Protein AF-A0A386C6Q6-F1 (afdb_monomer)

Solvent-accessible surface area (backbone atoms only — not comparable to full-atom values): 5513 Å² total; per-residue (Å²): 113,69,69,62,53,46,51,56,30,39,77,71,74,52,67,74,93,78,88,80,83,57,85,52,34,62,88,40,94,50,71,93,34,32,40,88,65,57,45,40,66,44,37,29,40,46,60,54,49,49,27,64,78,66,73,49,62,40,74,82,35,74,43,79,34,46,43,53,42,46,49,45,12,18,55,71,53,51,24,40,62,43,77,46,89,77,88,72,47,60,77,86,130

Foldseek 3Di:
DVVVVQVVCVVVVRHDPDDFDQQADCPDPDPVRNDDDQRDFLRQVSVVVCCVVVVDDQCDDEFEEQEVSSVNNSVNVNHHYDHDPPVRYDDDD

Sequence (93 aa):
MKRCLEMKLAEAGAPISGFYYCPHHPQGAVAEYAIECECRKPRPGMLLQAAIDLEIDLGRSWLIGDILDDIEAAKAAGCRAVLLNNGHETEWA

Secondary structure (DSSP, 8-state):
-HHHHHHHHHHTT------------TT-SSGGG-S--SSSTTS-HHHHHHHHHHT--GGG-EEEESSHHHHHHHHHHT-EEEE--SS-PPPP-

Radius of gyration: 14.69 Å; Cα contacts (8 Å, |Δi|>4): 137; chains: 1; bounding box: 32×32×39 Å

Mean predicted aligned error: 3.93 Å

Structure (mmCIF, N/CA/C/O backbone):
data_AF-A0A386C6Q6-F1
#
_entry.id   AF-A0A386C6Q6-F1
#
loop_
_atom_site.group_PDB
_atom_site.id
_atom_site.type_symbol
_atom_site.label_atom_id
_atom_site.label_alt_id
_atom_site.label_comp_id
_atom_site.label_asym_id
_atom_site.label_entity_id
_atom_site.label_seq_id
_atom_site.pdbx_PDB_ins_code
_atom_site.Cartn_x
_atom_site.Cartn_y
_atom_site.Cartn_z
_atom_site.occupancy
_atom_site.B_iso_or_equiv
_atom_site.auth_seq_id
_atom_site.auth_comp_id
_atom_site.auth_asym_id
_atom_site.auth_atom_id
_atom_site.pdbx_PDB_model_num
ATOM 1 N N . MET A 1 1 ? 16.947 1.780 7.912 1.00 64.88 1 MET A N 1
ATOM 2 C CA . MET A 1 1 ? 15.933 2.798 7.556 1.00 64.88 1 MET A CA 1
ATOM 3 C C . MET A 1 1 ? 14.640 2.626 8.356 1.00 64.88 1 MET A C 1
ATOM 5 O O . MET A 1 1 ? 14.329 3.535 9.112 1.00 64.88 1 MET A O 1
ATOM 9 N N . LYS A 1 2 ? 13.956 1.467 8.284 1.00 80.56 2 LYS A N 1
ATOM 10 C CA . LYS A 1 2 ? 12.672 1.190 8.977 1.00 80.56 2 LYS A CA 1
ATOM 11 C C . LYS A 1 2 ? 12.637 1.641 10.448 1.00 80.56 2 LYS A C 1
ATOM 13 O O . LYS A 1 2 ? 11.822 2.478 10.804 1.00 80.56 2 LYS A O 1
ATOM 18 N N . ARG A 1 3 ? 13.637 1.235 11.238 1.00 84.19 3 ARG A N 1
ATOM 19 C CA . ARG A 1 3 ? 13.737 1.548 12.676 1.00 84.19 3 ARG A CA 1
ATOM 20 C C . ARG A 1 3 ? 13.732 3.040 13.030 1.00 84.19 3 ARG A C 1
ATOM 22 O O . ARG A 1 3 ? 13.142 3.429 14.026 1.00 84.19 3 ARG A O 1
ATOM 29 N N . CYS A 1 4 ? 14.388 3.884 12.234 1.00 90.12 4 CYS A N 1
ATOM 30 C CA . CYS A 1 4 ? 14.418 5.326 12.507 1.00 90.12 4 CYS A CA 1
ATOM 31 C C . CYS A 1 4 ? 13.055 5.971 12.211 1.00 90.12 4 CYS A C 1
ATOM 33 O O . CYS A 1 4 ? 12.599 6.827 12.963 1.00 90.12 4 CYS A O 1
ATOM 35 N N . LEU A 1 5 ? 12.390 5.525 11.142 1.00 91.06 5 LEU A N 1
ATOM 36 C CA . LEU A 1 5 ? 11.055 5.995 10.780 1.00 91.06 5 LEU A CA 1
ATOM 37 C C . LEU A 1 5 ? 10.006 5.557 11.811 1.00 91.06 5 LEU A C 1
ATOM 39 O O . LEU A 1 5 ? 9.229 6.388 12.268 1.00 91.06 5 LEU A O 1
ATOM 43 N N . GLU A 1 6 ? 10.034 4.283 12.211 1.00 92.56 6 GLU A N 1
ATOM 44 C CA . GLU A 1 6 ? 9.179 3.731 13.270 1.00 92.56 6 GLU A CA 1
ATOM 45 C C . GLU A 1 6 ? 9.292 4.547 14.560 1.00 92.56 6 GLU A C 1
ATOM 47 O O . GLU A 1 6 ? 8.275 4.961 15.109 1.00 92.56 6 GLU A O 1
ATOM 52 N N . MET A 1 7 ? 10.521 4.828 15.011 1.00 92.38 7 MET A N 1
ATOM 53 C CA . MET A 1 7 ? 10.755 5.612 16.226 1.00 92.38 7 MET A CA 1
ATOM 54 C C . MET A 1 7 ? 10.174 7.024 16.122 1.00 9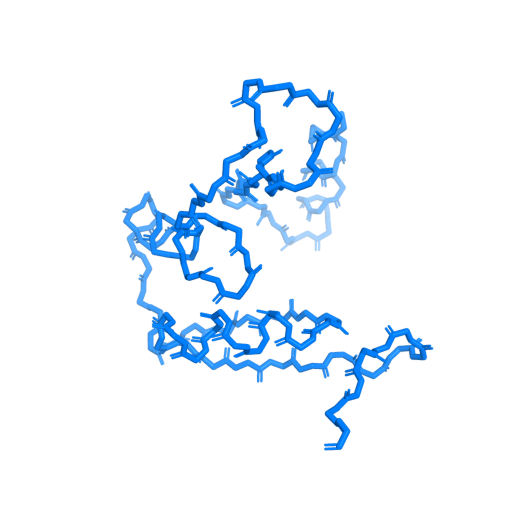2.38 7 MET A C 1
ATOM 56 O O . MET A 1 7 ? 9.415 7.431 16.995 1.00 92.38 7 MET A O 1
ATOM 60 N N . LYS A 1 8 ? 10.474 7.752 15.041 1.00 95.25 8 LYS A N 1
ATOM 61 C CA . LYS A 1 8 ? 10.001 9.135 14.866 1.00 95.25 8 LYS A CA 1
ATOM 62 C C . LYS A 1 8 ? 8.480 9.237 14.811 1.00 95.25 8 LYS A C 1
ATOM 64 O O . LYS A 1 8 ? 7.903 10.177 15.348 1.00 95.25 8 LYS A O 1
ATOM 69 N N . LEU A 1 9 ? 7.828 8.289 14.145 1.00 95.25 9 LEU A N 1
ATOM 70 C CA . LEU A 1 9 ? 6.374 8.287 14.041 1.00 95.25 9 LEU A CA 1
ATOM 71 C C . LEU A 1 9 ? 5.711 7.838 15.346 1.00 95.25 9 LEU A C 1
ATOM 73 O O . LEU A 1 9 ? 4.701 8.418 15.734 1.00 95.25 9 LEU A O 1
ATOM 77 N N . ALA A 1 10 ? 6.313 6.898 16.078 1.00 94.50 10 ALA A N 1
ATOM 78 C CA . ALA A 1 10 ? 5.864 6.550 17.423 1.00 94.50 10 ALA A CA 1
ATOM 79 C C . ALA A 1 10 ? 5.964 7.746 18.391 1.00 94.50 10 ALA A C 1
ATOM 81 O O . ALA A 1 10 ? 5.010 8.013 19.118 1.00 94.50 10 ALA A O 1
ATOM 82 N N . GLU A 1 11 ? 7.064 8.508 18.356 1.00 95.81 11 GLU A N 1
ATOM 83 C CA . GLU A 1 11 ? 7.237 9.746 19.138 1.00 95.81 11 GLU A CA 1
ATOM 84 C C . GLU A 1 11 ? 6.182 10.811 18.796 1.00 95.81 11 GLU A C 1
ATOM 86 O O . GLU A 1 11 ? 5.746 11.556 19.672 1.00 95.81 11 GLU A O 1
ATOM 91 N N . ALA A 1 12 ? 5.726 10.853 17.542 1.00 96.56 12 ALA A N 1
ATOM 92 C CA . ALA A 1 12 ? 4.662 11.741 17.079 1.00 96.56 12 ALA A CA 1
ATOM 93 C C . ALA A 1 12 ? 3.234 11.214 17.352 1.00 96.56 12 ALA A C 1
ATOM 95 O O . ALA A 1 12 ? 2.265 11.845 16.931 1.00 96.56 12 ALA A O 1
ATOM 96 N N . GLY A 1 13 ? 3.077 10.071 18.032 1.00 96.94 13 GLY A N 1
ATOM 97 C CA . GLY A 1 13 ? 1.769 9.473 18.330 1.00 96.94 13 GLY A CA 1
ATOM 98 C C . GLY A 1 13 ? 1.124 8.718 17.159 1.00 96.94 13 GLY A C 1
ATOM 99 O O . GLY A 1 13 ? -0.077 8.463 17.188 1.00 96.94 13 GLY A O 1
ATOM 100 N N . ALA A 1 14 ? 1.905 8.348 16.141 1.00 95.44 14 ALA A N 1
ATOM 101 C CA . ALA A 1 14 ? 1.462 7.639 14.940 1.00 95.44 14 ALA A CA 1
ATOM 102 C C . ALA A 1 14 ? 2.260 6.333 14.724 1.00 95.44 14 ALA A C 1
AT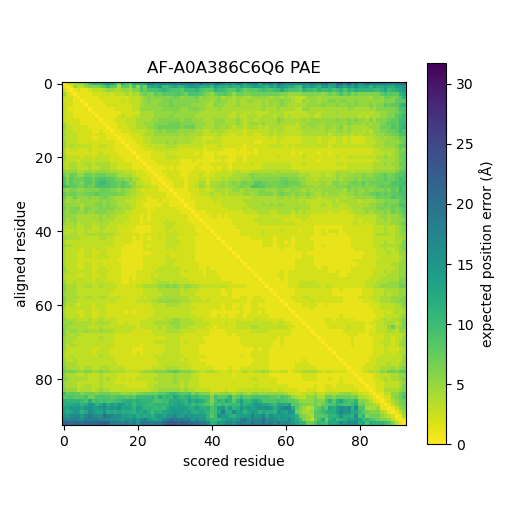OM 104 O O . ALA A 1 14 ? 3.010 6.220 13.755 1.00 95.44 14 ALA A O 1
ATOM 105 N N . PRO A 1 15 ? 2.161 5.334 15.619 1.00 94.31 15 PRO A N 1
ATOM 106 C CA . PRO A 1 15 ? 2.910 4.086 15.472 1.00 94.31 15 PRO A CA 1
ATOM 107 C C . PRO A 1 15 ? 2.545 3.347 14.171 1.00 94.31 15 PRO A C 1
ATOM 109 O O . PRO A 1 15 ? 1.384 3.318 13.767 1.00 94.31 15 PRO A O 1
ATOM 112 N N . ILE A 1 16 ? 3.535 2.714 13.531 1.00 94.56 16 ILE A N 1
ATOM 113 C CA . ILE A 1 16 ? 3.336 1.903 12.319 1.00 94.56 16 ILE A CA 1
ATOM 114 C C . ILE A 1 16 ? 3.114 0.437 12.702 1.00 94.56 16 ILE A C 1
ATOM 116 O O . ILE A 1 16 ? 3.945 -0.154 13.388 1.00 94.56 16 ILE A O 1
ATOM 120 N N . SER A 1 17 ? 2.036 -0.164 12.195 1.00 94.94 17 SER A N 1
ATOM 121 C CA . SER A 1 17 ? 1.699 -1.575 12.440 1.00 94.94 17 SER A CA 1
ATOM 122 C C . SER A 1 17 ? 2.391 -2.562 11.494 1.00 94.94 17 SER A C 1
ATOM 124 O O . SER A 1 17 ? 2.545 -3.726 11.846 1.00 94.94 17 SER A O 1
ATOM 126 N N . GLY A 1 18 ? 2.825 -2.129 10.306 1.00 94.38 18 GLY A N 1
ATOM 127 C CA . GLY A 1 18 ? 3.480 -3.011 9.340 1.00 94.38 18 GLY A CA 1
ATOM 128 C C . GLY A 1 18 ? 4.115 -2.277 8.160 1.00 94.38 18 GLY A C 1
ATOM 129 O O . GLY A 1 18 ? 3.742 -1.152 7.831 1.00 94.38 18 GLY A O 1
ATOM 130 N N . PHE A 1 19 ? 5.081 -2.935 7.512 1.00 95.19 19 PHE A N 1
ATOM 131 C CA . PHE A 1 19 ? 5.745 -2.448 6.300 1.00 95.19 19 PHE A CA 1
ATOM 132 C C . PHE A 1 19 ? 5.610 -3.465 5.174 1.00 95.19 19 PHE A C 1
ATOM 134 O O . PHE A 1 19 ? 6.253 -4.514 5.207 1.00 95.19 19 PHE A O 1
ATOM 141 N N . TYR A 1 20 ? 4.876 -3.085 4.135 1.00 96.19 20 TYR A N 1
ATOM 142 C CA . TYR A 1 20 ? 4.670 -3.883 2.931 1.00 96.19 20 TYR A CA 1
ATOM 143 C C . TYR A 1 20 ? 5.380 -3.213 1.760 1.00 96.19 20 TYR A C 1
ATOM 145 O O . TYR A 1 20 ? 5.286 -2.000 1.580 1.00 96.19 20 TYR A O 1
ATOM 153 N N . TYR A 1 21 ? 6.148 -3.985 0.998 1.00 95.69 21 TYR A N 1
ATOM 154 C CA . TYR A 1 21 ? 6.903 -3.484 -0.146 1.00 95.69 21 TYR A CA 1
ATOM 155 C C . TYR A 1 21 ? 7.026 -4.574 -1.206 1.00 95.69 21 TYR A C 1
ATOM 157 O O . TYR A 1 21 ? 7.076 -5.761 -0.892 1.00 95.69 21 TYR A O 1
ATOM 165 N N . CYS A 1 22 ? 7.103 -4.157 -2.466 1.00 96.69 22 CYS A N 1
ATOM 166 C CA . CYS A 1 22 ? 7.255 -5.055 -3.598 1.00 96.69 22 CYS A CA 1
ATOM 167 C C . CYS A 1 22 ? 8.608 -4.781 -4.272 1.00 96.69 22 CYS A C 1
ATOM 169 O O . CYS A 1 22 ? 8.823 -3.658 -4.735 1.00 96.69 22 CYS A O 1
ATOM 171 N N . PRO A 1 23 ? 9.533 -5.758 -4.322 1.00 96.06 23 PRO A N 1
ATOM 172 C CA . PRO A 1 23 ? 10.831 -5.584 -4.975 1.00 96.06 23 PRO A CA 1
ATOM 173 C C . PRO A 1 23 ? 10.763 -5.781 -6.497 1.00 96.06 23 PRO A C 1
ATOM 175 O O . PRO A 1 23 ? 11.741 -5.519 -7.192 1.00 96.06 23 PRO A O 1
ATOM 178 N N . HIS A 1 24 ? 9.629 -6.257 -7.015 1.00 97.25 24 HIS A N 1
ATOM 179 C CA . HIS A 1 24 ? 9.503 -6.677 -8.402 1.00 97.25 24 HIS A CA 1
ATOM 180 C C . HIS A 1 24 ? 9.251 -5.508 -9.358 1.00 97.25 24 HIS A C 1
ATOM 182 O O . HIS A 1 24 ? 8.534 -4.546 -9.051 1.00 97.25 24 HIS A O 1
ATOM 188 N N . HIS A 1 25 ? 9.809 -5.635 -10.555 1.00 94.38 25 HIS A N 1
ATOM 189 C CA . HIS A 1 25 ? 9.509 -4.795 -11.707 1.00 94.38 25 HIS A CA 1
ATOM 190 C C . HIS A 1 25 ? 9.813 -5.612 -12.967 1.00 94.38 25 HIS A C 1
ATOM 192 O O . HIS A 1 25 ? 10.962 -6.018 -13.103 1.00 94.38 25 HIS A O 1
ATOM 198 N N . PRO A 1 26 ? 8.881 -5.823 -13.916 1.00 92.00 26 PRO A N 1
ATOM 199 C CA . PRO A 1 26 ? 9.132 -6.672 -15.091 1.00 92.00 26 PRO A CA 1
ATOM 200 C C . PRO A 1 26 ? 10.369 -6.261 -15.908 1.00 92.00 26 PR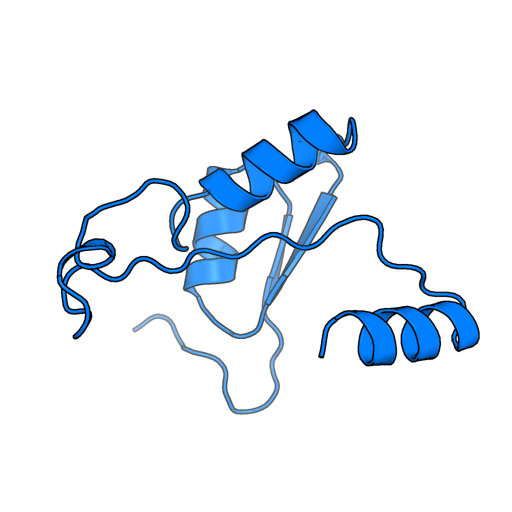O A C 1
ATOM 202 O O . PRO A 1 26 ? 11.080 -7.097 -16.446 1.00 92.00 26 PRO A O 1
ATOM 205 N N . GLN A 1 27 ? 10.657 -4.959 -15.954 1.00 94.06 27 GLN A N 1
ATOM 206 C CA . GLN A 1 27 ? 11.845 -4.379 -16.605 1.00 94.06 27 GLN A CA 1
ATOM 207 C C . GLN A 1 27 ? 12.997 -4.085 -15.616 1.00 94.06 27 GLN A C 1
ATOM 209 O O . GLN A 1 27 ? 13.818 -3.202 -15.849 1.00 94.06 27 GLN A O 1
ATOM 214 N N . GLY A 1 28 ? 13.009 -4.741 -14.455 1.00 92.25 28 GLY A N 1
ATOM 215 C CA . GLY A 1 28 ? 14.008 -4.537 -13.408 1.00 92.25 28 GLY A CA 1
ATOM 216 C C . GLY A 1 28 ? 15.391 -5.061 -13.805 1.00 92.25 28 GLY A C 1
ATOM 217 O O . GLY A 1 28 ? 15.519 -6.012 -14.568 1.00 92.25 28 GLY A O 1
ATOM 218 N N . ALA A 1 29 ? 16.445 -4.455 -13.255 1.00 94.38 29 ALA A N 1
ATOM 219 C CA . ALA A 1 29 ? 17.829 -4.824 -13.575 1.00 94.38 29 ALA A CA 1
ATOM 220 C C . ALA A 1 29 ? 18.285 -6.152 -12.939 1.00 94.38 29 ALA A C 1
ATOM 222 O O . ALA A 1 29 ? 19.241 -6.771 -13.402 1.00 94.38 29 ALA A O 1
ATOM 223 N N . VAL A 1 30 ? 17.628 -6.581 -11.858 1.00 96.50 30 VAL A N 1
ATOM 224 C CA . VAL A 1 30 ? 17.950 -7.820 -11.141 1.00 96.50 30 VAL A CA 1
ATOM 225 C C . VAL A 1 30 ? 17.002 -8.910 -11.620 1.00 96.50 30 VAL A C 1
ATOM 227 O O . VAL A 1 30 ? 15.811 -8.849 -11.327 1.00 96.50 30 VAL A O 1
ATOM 230 N N . ALA A 1 31 ? 17.536 -9.904 -12.333 1.00 95.56 31 ALA A N 1
ATOM 231 C CA . ALA A 1 31 ? 16.749 -10.941 -13.006 1.00 95.56 31 ALA A CA 1
ATOM 232 C C . ALA A 1 31 ? 15.771 -11.682 -12.076 1.00 95.56 31 ALA A C 1
ATOM 234 O O . ALA A 1 31 ? 14.645 -11.953 -12.472 1.00 95.56 31 ALA A O 1
ATOM 235 N N . GLU A 1 32 ? 16.166 -11.950 -10.827 1.00 96.75 32 GLU A N 1
ATOM 236 C CA . GLU A 1 32 ? 15.307 -12.597 -9.823 1.00 96.75 32 GLU A CA 1
ATOM 237 C C . GLU A 1 32 ? 14.031 -11.794 -9.518 1.00 96.75 32 GLU A C 1
ATOM 239 O O . GLU A 1 32 ? 12.976 -12.370 -9.271 1.00 96.75 32 GLU A O 1
ATOM 244 N N . TYR A 1 33 ? 14.106 -10.462 -9.587 1.00 96.06 33 TYR A N 1
ATOM 245 C CA . TYR A 1 33 ? 12.974 -9.572 -9.329 1.00 96.06 33 TYR A CA 1
ATOM 246 C C . TYR A 1 33 ? 12.293 -9.067 -10.611 1.00 96.06 33 TYR A C 1
ATOM 248 O O . TYR A 1 33 ? 11.306 -8.328 -10.541 1.00 96.06 33 TYR A O 1
ATOM 256 N N . ALA A 1 34 ? 12.798 -9.462 -11.782 1.00 96.56 34 ALA A N 1
ATOM 257 C CA . ALA A 1 34 ? 12.314 -9.031 -13.088 1.00 96.56 34 ALA A CA 1
ATOM 258 C C . ALA A 1 34 ? 11.108 -9.858 -13.562 1.00 96.56 34 ALA A C 1
ATOM 260 O O . ALA A 1 34 ? 11.141 -10.500 -14.609 1.00 96.56 34 ALA A O 1
ATOM 261 N N . ILE A 1 35 ? 10.044 -9.868 -12.758 1.00 95.94 35 ILE A N 1
ATOM 262 C CA . ILE A 1 35 ? 8.849 -10.686 -12.985 1.00 95.94 35 ILE A CA 1
ATOM 263 C C . ILE A 1 35 ? 7.568 -9.857 -12.899 1.00 95.94 35 ILE A C 1
ATOM 265 O O . ILE A 1 35 ? 7.522 -8.801 -12.259 1.00 95.94 35 ILE A O 1
ATOM 269 N N . GLU A 1 36 ? 6.504 -10.373 -13.512 1.00 95.19 36 GLU A N 1
ATOM 270 C CA . GLU A 1 36 ? 5.143 -9.963 -13.174 1.00 95.19 36 GLU A CA 1
ATOM 271 C C . GLU A 1 36 ? 4.766 -10.524 -11.799 1.00 95.19 36 GLU A C 1
ATOM 273 O O . GLU A 1 36 ? 5.097 -11.659 -11.457 1.00 95.19 36 GLU A O 1
ATOM 278 N N . CYS A 1 37 ? 4.096 -9.714 -10.983 1.00 95.94 37 CYS A N 1
ATOM 279 C CA . CYS A 1 37 ? 3.712 -10.098 -9.631 1.00 95.94 37 CYS A CA 1
ATOM 280 C C . CYS A 1 37 ? 2.383 -9.452 -9.235 1.00 95.94 37 CYS A C 1
ATOM 282 O O . CYS A 1 37 ? 1.993 -8.420 -9.779 1.00 95.94 37 CYS A O 1
ATOM 284 N N . GLU A 1 38 ? 1.747 -10.009 -8.207 1.00 96.81 38 GLU A N 1
ATOM 285 C CA . GLU A 1 38 ? 0.510 -9.462 -7.639 1.00 96.81 38 GLU A CA 1
ATOM 286 C C . GLU A 1 38 ? 0.756 -8.388 -6.565 1.00 96.81 38 GLU A C 1
ATOM 288 O O . GLU A 1 38 ? -0.183 -7.731 -6.120 1.00 96.81 38 GLU A O 1
ATOM 293 N N . CYS A 1 39 ? 2.006 -8.176 -6.126 1.00 97.06 39 CYS A N 1
ATOM 294 C CA . CYS A 1 39 ? 2.302 -7.183 -5.087 1.00 97.06 39 CYS A CA 1
ATOM 295 C C . CYS A 1 39 ? 2.476 -5.759 -5.611 1.00 97.06 39 CYS A C 1
ATOM 297 O O . CYS A 1 39 ? 2.240 -4.808 -4.868 1.00 97.06 39 CYS A O 1
ATOM 299 N N . ARG A 1 40 ? 2.946 -5.582 -6.850 1.00 96.50 40 ARG A N 1
ATOM 300 C CA . ARG A 1 40 ? 3.307 -4.257 -7.357 1.00 96.50 40 ARG A CA 1
ATOM 301 C C . ARG A 1 40 ? 2.036 -3.510 -7.741 1.00 96.50 40 ARG A C 1
ATOM 303 O O . ARG A 1 40 ? 1.290 -3.986 -8.594 1.00 96.50 40 ARG A O 1
ATOM 310 N N . LYS A 1 41 ? 1.829 -2.323 -7.165 1.00 96.69 41 LYS A N 1
ATOM 311 C CA . LYS A 1 41 ? 0.776 -1.399 -7.611 1.00 96.69 41 LYS A CA 1
ATOM 312 C C . LYS A 1 41 ? 0.859 -1.218 -9.144 1.00 96.69 41 LYS A C 1
ATOM 314 O O . LYS A 1 41 ? 1.981 -1.158 -9.654 1.00 96.69 41 LYS A O 1
ATOM 319 N N . PRO A 1 42 ? -0.272 -1.217 -9.869 1.00 96.44 42 PRO A N 1
ATOM 320 C CA . PRO A 1 42 ? -1.654 -1.086 -9.386 1.00 96.44 42 PRO A CA 1
ATOM 321 C C . PRO A 1 42 ? -2.309 -2.378 -8.859 1.00 96.44 42 PRO A C 1
ATOM 323 O O . PRO A 1 42 ? -3.490 -2.379 -8.520 1.00 96.44 42 PRO A O 1
ATOM 326 N N . ARG A 1 43 ? -1.584 -3.500 -8.755 1.00 98.06 43 ARG A N 1
ATOM 327 C CA . ARG A 1 43 ? -2.132 -4.714 -8.132 1.00 98.06 43 ARG A CA 1
ATOM 328 C C . ARG A 1 43 ? -2.334 -4.525 -6.619 1.00 98.06 43 ARG A C 1
ATOM 330 O O . ARG A 1 43 ? -1.505 -3.890 -5.962 1.00 98.06 43 ARG A O 1
ATOM 337 N N . PRO A 1 44 ? -3.399 -5.107 -6.035 1.00 98.31 44 PRO A N 1
ATOM 338 C CA . PRO A 1 44 ? -3.763 -4.879 -4.638 1.00 98.31 44 PRO A CA 1
ATOM 339 C C . PRO A 1 44 ? -3.016 -5.778 -3.641 1.00 98.31 44 PRO A C 1
ATOM 341 O O . PRO A 1 44 ? -3.293 -5.702 -2.445 1.00 98.31 44 PRO A O 1
ATOM 344 N N . GLY A 1 45 ? -2.094 -6.646 -4.079 1.00 98.25 45 GLY A N 1
ATOM 345 C CA . GLY A 1 45 ? -1.569 -7.737 -3.250 1.00 98.25 45 GLY A CA 1
ATOM 346 C C . GLY A 1 45 ? -0.945 -7.291 -1.927 1.00 98.25 45 GLY A C 1
ATOM 347 O O . GLY A 1 45 ? -1.162 -7.942 -0.910 1.00 98.25 45 GLY A O 1
ATOM 348 N N . MET A 1 46 ? -0.244 -6.150 -1.893 1.00 98.19 46 MET A N 1
ATOM 349 C CA . MET A 1 46 ? 0.293 -5.615 -0.630 1.00 98.19 46 MET A CA 1
ATOM 350 C C . MET A 1 46 ? -0.806 -5.192 0.354 1.00 98.19 46 MET A C 1
ATOM 352 O O . MET A 1 46 ? -0.654 -5.396 1.554 1.00 98.19 46 MET A O 1
ATOM 356 N N . LEU A 1 47 ? -1.912 -4.626 -0.137 1.00 98.31 47 LEU A N 1
ATOM 357 C CA . LEU A 1 47 ? -3.040 -4.203 0.700 1.00 98.31 47 LEU A CA 1
ATOM 358 C C . LEU A 1 47 ? -3.802 -5.412 1.238 1.00 98.31 47 LEU A C 1
ATOM 360 O O . LEU A 1 47 ? -4.158 -5.443 2.412 1.00 98.31 47 LEU A O 1
ATOM 364 N N . LEU A 1 48 ? -4.004 -6.425 0.392 1.00 98.50 48 LEU A N 1
ATOM 365 C CA . LEU A 1 48 ? -4.639 -7.682 0.785 1.00 98.50 48 LEU A CA 1
ATOM 366 C C . LEU A 1 48 ? -3.805 -8.425 1.833 1.00 98.50 48 LEU A C 1
ATOM 368 O O . LEU A 1 48 ? -4.362 -8.921 2.808 1.00 98.50 48 LEU A O 1
ATOM 372 N N . GLN A 1 49 ? -2.478 -8.450 1.680 1.00 98.44 49 GLN A N 1
ATOM 373 C CA . GLN A 1 49 ? -1.597 -9.037 2.688 1.00 98.44 49 GLN A CA 1
ATOM 374 C C . GLN A 1 49 ? -1.683 -8.279 4.019 1.00 98.44 49 GLN A C 1
ATOM 376 O O . GLN A 1 49 ? -1.837 -8.90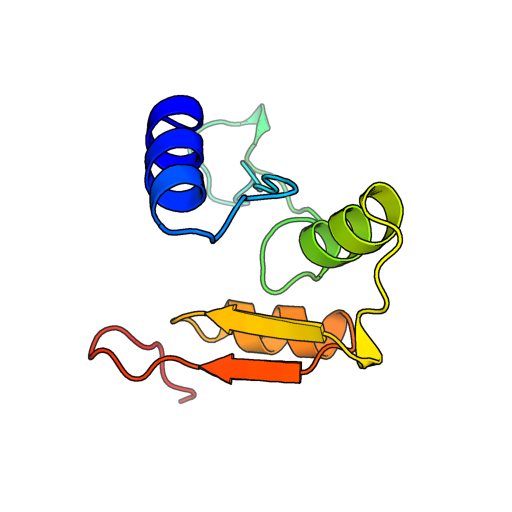2 5.064 1.00 98.44 49 GLN A O 1
ATOM 381 N N . ALA A 1 50 ? -1.659 -6.942 3.983 1.00 98.12 50 ALA A N 1
ATOM 382 C CA . ALA A 1 50 ? -1.815 -6.125 5.185 1.00 98.12 50 ALA A CA 1
ATOM 383 C C . ALA A 1 50 ? -3.160 -6.359 5.888 1.00 98.12 50 ALA A C 1
ATOM 385 O O . ALA A 1 50 ? -3.214 -6.379 7.114 1.00 98.12 50 ALA A O 1
ATOM 386 N N . ALA A 1 51 ? -4.234 -6.572 5.124 1.00 98.25 51 ALA A N 1
ATOM 387 C CA . ALA A 1 51 ? -5.549 -6.888 5.670 1.00 98.25 51 ALA A CA 1
ATOM 388 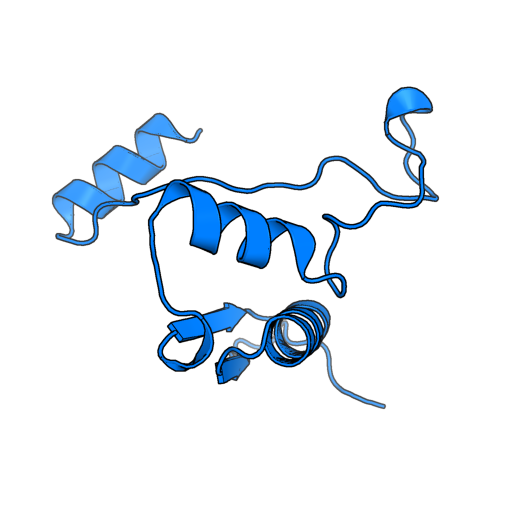C C . ALA A 1 51 ? -5.574 -8.205 6.448 1.00 98.25 51 ALA A C 1
ATOM 390 O O . ALA A 1 51 ? -6.190 -8.272 7.508 1.00 98.25 51 ALA A O 1
ATOM 391 N N . ILE A 1 52 ? -4.880 -9.224 5.936 1.00 98.19 52 ILE A N 1
ATOM 392 C CA . ILE A 1 52 ? -4.759 -10.531 6.587 1.00 98.19 52 ILE A CA 1
ATOM 393 C C . ILE A 1 52 ? -3.916 -10.412 7.856 1.00 98.19 52 ILE A C 1
ATOM 395 O O . ILE A 1 52 ? -4.363 -10.813 8.925 1.00 98.19 52 ILE A O 1
ATOM 399 N N . ASP A 1 53 ? -2.718 -9.842 7.748 1.00 98.44 53 ASP A N 1
ATOM 400 C CA . ASP A 1 53 ? -1.755 -9.812 8.852 1.00 98.44 53 ASP A CA 1
ATOM 401 C C . ASP A 1 53 ? -2.211 -8.930 10.023 1.00 98.44 53 ASP A C 1
ATOM 403 O O . ASP A 1 53 ? -1.861 -9.198 11.171 1.00 98.44 53 ASP A O 1
ATOM 407 N N . LEU A 1 54 ? -2.945 -7.850 9.729 1.00 97.69 54 LEU A N 1
ATOM 408 C CA . LEU A 1 54 ? -3.391 -6.863 10.717 1.00 97.69 54 LEU A CA 1
ATOM 409 C C . LEU A 1 54 ? -4.878 -6.991 11.070 1.00 97.69 54 LEU A C 1
ATOM 411 O O . LEU A 1 54 ? -5.375 -6.188 11.858 1.00 97.69 54 LEU A O 1
ATOM 415 N N . GLU A 1 55 ? -5.583 -7.958 10.477 1.00 98.00 55 GLU A N 1
ATOM 416 C CA . GLU A 1 55 ? -7.019 -8.194 10.673 1.00 98.00 55 GLU A CA 1
ATOM 417 C C . GLU A 1 55 ? -7.880 -6.928 10.447 1.00 98.00 55 GLU A C 1
ATOM 419 O O . GLU A 1 55 ? -8.802 -6.624 11.209 1.00 98.00 55 GLU A O 1
ATOM 424 N N . ILE A 1 56 ? -7.579 -6.162 9.389 1.00 96.94 56 ILE A N 1
ATOM 425 C CA . ILE A 1 56 ? -8.274 -4.902 9.065 1.00 96.94 56 ILE A CA 1
ATOM 426 C C . ILE A 1 56 ? -9.288 -5.049 7.922 1.00 96.94 56 ILE A C 1
ATOM 428 O O . ILE A 1 56 ? -9.073 -5.760 6.942 1.00 96.94 56 ILE A O 1
ATOM 432 N N . ASP A 1 57 ? -10.389 -4.299 8.015 1.00 98.06 57 ASP A N 1
ATOM 433 C CA . ASP A 1 57 ? -11.413 -4.206 6.969 1.00 98.06 57 ASP A CA 1
ATOM 434 C C . ASP A 1 57 ? -11.048 -3.125 5.939 1.00 98.06 57 ASP A C 1
ATOM 436 O O . ASP A 1 57 ? -11.140 -1.918 6.203 1.00 98.06 57 ASP A O 1
ATOM 440 N N . LEU A 1 58 ? -10.660 -3.552 4.734 1.00 98.19 58 LEU A N 1
ATOM 441 C CA . LEU A 1 58 ? -10.289 -2.642 3.651 1.00 98.19 58 LEU A CA 1
ATOM 442 C C . LEU A 1 58 ? -11.454 -1.768 3.166 1.00 98.19 58 LEU A C 1
ATOM 444 O O . LEU A 1 58 ? -11.219 -0.610 2.827 1.00 98.19 58 LEU A O 1
ATOM 448 N N . GLY A 1 59 ? -12.705 -2.236 3.233 1.00 98.25 59 GLY A N 1
ATOM 449 C CA . GLY A 1 59 ? -13.884 -1.449 2.837 1.00 98.25 59 GLY A CA 1
ATOM 450 C C . GLY A 1 59 ? -14.125 -0.221 3.722 1.00 98.25 59 GLY A C 1
ATOM 451 O O . GLY A 1 59 ? -14.785 0.747 3.326 1.00 98.25 59 GLY A O 1
ATOM 452 N N . ARG A 1 60 ? -13.546 -0.234 4.927 1.00 98.12 60 ARG A N 1
ATOM 453 C CA . ARG A 1 60 ? -13.553 0.877 5.889 1.00 98.12 60 ARG A CA 1
ATOM 454 C C . ARG A 1 60 ? -12.212 1.604 5.978 1.00 98.12 60 ARG A C 1
ATOM 456 O O . ARG A 1 60 ? -12.091 2.547 6.760 1.00 98.12 60 ARG A O 1
ATOM 463 N N . SER A 1 61 ? -11.238 1.189 5.178 1.00 98.25 61 SER A N 1
ATOM 464 C CA . SER A 1 61 ? -9.885 1.731 5.165 1.00 98.25 61 SER A CA 1
ATOM 465 C C . SER A 1 61 ? -9.687 2.743 4.035 1.00 98.25 61 SER A C 1
ATOM 467 O O . SER A 1 61 ? -10.456 2.804 3.071 1.00 98.25 61 SER A O 1
ATOM 469 N N . TRP A 1 62 ? -8.627 3.539 4.166 1.00 98.31 62 TRP A N 1
ATOM 470 C CA . TRP A 1 62 ? -8.192 4.516 3.174 1.00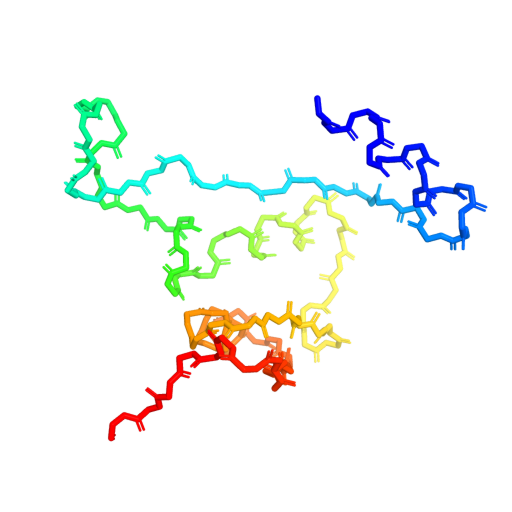 98.31 62 TRP A CA 1
ATOM 471 C C . TRP A 1 62 ? -6.752 4.223 2.764 1.00 98.31 62 TRP A C 1
ATOM 473 O O . TRP A 1 62 ? -5.897 4.033 3.628 1.00 98.31 62 TRP A O 1
ATOM 483 N N . LEU A 1 63 ? -6.481 4.240 1.463 1.00 98.12 63 LEU A N 1
ATOM 484 C CA . LEU A 1 63 ? -5.135 4.381 0.932 1.00 98.12 63 LEU A CA 1
ATOM 485 C C . LEU A 1 63 ? -4.879 5.850 0.597 1.00 98.12 63 LEU A C 1
ATOM 487 O O . LEU A 1 63 ? -5.698 6.496 -0.057 1.00 98.12 63 LEU A O 1
ATOM 491 N N . ILE A 1 64 ? -3.735 6.361 1.035 1.00 97.19 64 ILE A N 1
ATOM 492 C CA . ILE A 1 64 ? -3.270 7.712 0.730 1.00 97.19 64 ILE A CA 1
ATOM 493 C C . ILE A 1 64 ? -1.984 7.562 -0.079 1.00 97.19 64 ILE A C 1
ATOM 495 O O . ILE A 1 64 ? -1.034 6.946 0.405 1.00 97.19 64 ILE A O 1
ATOM 499 N N . GLY A 1 65 ? -1.964 8.103 -1.293 1.00 94.81 65 GLY A N 1
ATOM 500 C CA . GLY A 1 65 ? -0.824 8.022 -2.204 1.00 94.81 65 GLY A CA 1
ATOM 501 C C . GLY A 1 65 ? -0.743 9.239 -3.113 1.00 94.81 65 GLY A C 1
ATOM 502 O O . GLY A 1 65 ? -1.666 10.049 -3.166 1.00 94.81 65 GLY A O 1
ATOM 503 N N . ASP A 1 66 ? 0.377 9.384 -3.800 1.00 94.56 66 ASP A N 1
ATOM 504 C CA . ASP A 1 66 ? 0.680 10.496 -4.702 1.00 94.56 66 ASP A CA 1
ATOM 505 C C . ASP A 1 66 ? 0.636 10.092 -6.181 1.00 94.56 66 ASP A C 1
ATOM 507 O O . ASP A 1 66 ? 0.603 10.959 -7.043 1.00 94.56 66 ASP A O 1
ATOM 511 N N . ILE A 1 67 ? 0.563 8.799 -6.501 1.00 93.56 67 ILE A N 1
ATOM 512 C CA . ILE A 1 67 ? 0.484 8.322 -7.887 1.00 93.56 67 ILE A CA 1
ATOM 513 C C . ILE A 1 67 ? -0.830 7.594 -8.182 1.00 93.56 67 ILE A C 1
ATOM 515 O O . ILE A 1 67 ? -1.501 7.079 -7.288 1.00 93.56 67 ILE A O 1
ATOM 519 N N . LEU A 1 68 ? -1.206 7.510 -9.459 1.00 94.12 68 LEU A N 1
ATOM 520 C CA . LEU A 1 68 ? -2.456 6.876 -9.885 1.00 94.12 68 LEU A CA 1
ATOM 521 C C . LEU A 1 68 ? -2.500 5.385 -9.573 1.00 94.12 68 LEU A C 1
ATOM 523 O O . LEU A 1 68 ? -3.563 4.878 -9.217 1.00 94.12 68 LEU A O 1
ATOM 527 N N . ASP A 1 69 ? -1.350 4.712 -9.616 1.00 95.38 69 ASP A N 1
ATOM 528 C CA . ASP A 1 69 ? -1.233 3.300 -9.260 1.00 95.38 69 ASP A CA 1
ATOM 529 C C . ASP A 1 69 ? -1.699 3.028 -7.817 1.00 95.38 69 ASP A C 1
ATOM 531 O O . ASP A 1 69 ? -2.207 1.943 -7.536 1.00 95.38 69 ASP A O 1
ATOM 535 N N . ASP A 1 70 ? -1.567 3.993 -6.89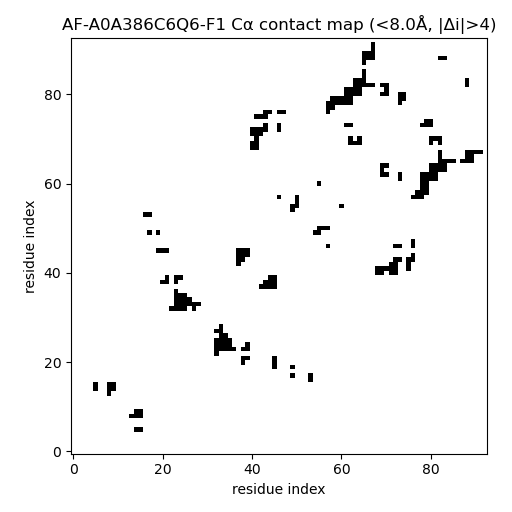2 1.00 96.44 70 ASP A N 1
ATOM 536 C CA . ASP A 1 70 ? -2.171 3.884 -5.557 1.00 96.44 70 ASP A CA 1
ATOM 537 C C . ASP A 1 70 ? -3.692 3.841 -5.656 1.00 96.44 70 ASP A C 1
ATOM 539 O O . ASP A 1 70 ? -4.340 2.953 -5.105 1.00 96.44 70 AS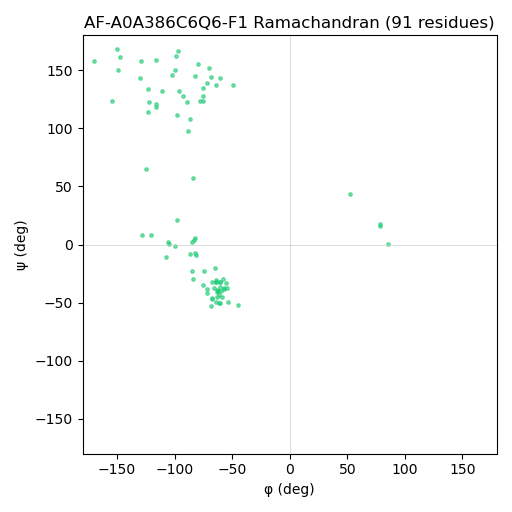P A O 1
ATOM 543 N N . ILE A 1 71 ? -4.276 4.772 -6.400 1.00 96.56 71 ILE A N 1
ATOM 544 C CA . ILE A 1 71 ? -5.727 4.892 -6.540 1.00 96.56 71 ILE A CA 1
ATOM 545 C C . ILE A 1 71 ? -6.321 3.643 -7.200 1.00 96.56 71 ILE A C 1
ATOM 547 O O . ILE A 1 71 ? -7.386 3.173 -6.791 1.00 96.56 71 ILE A O 1
ATOM 551 N N . GLU A 1 72 ? -5.634 3.078 -8.191 1.00 97.12 72 GLU A N 1
ATOM 552 C CA . GLU A 1 72 ? -6.027 1.817 -8.818 1.00 97.12 72 GLU A CA 1
ATOM 553 C C . GLU A 1 72 ? -5.897 0.625 -7.866 1.00 97.12 72 GLU A C 1
ATOM 555 O O . GLU A 1 72 ? -6.850 -0.147 -7.734 1.00 97.12 72 GLU A O 1
ATOM 560 N N . ALA A 1 73 ? -4.777 0.508 -7.143 1.00 98.06 73 ALA A N 1
ATOM 561 C CA . ALA A 1 73 ? -4.587 -0.551 -6.154 1.00 98.06 73 ALA A CA 1
ATOM 562 C C . ALA A 1 73 ? -5.647 -0.493 -5.051 1.00 98.06 73 ALA A C 1
ATOM 564 O O . ALA A 1 73 ? -6.180 -1.527 -4.649 1.00 98.06 73 ALA A O 1
ATOM 565 N N . ALA A 1 74 ? -6.001 0.713 -4.604 1.00 98.00 74 ALA A N 1
ATOM 566 C CA . ALA A 1 74 ? -7.037 0.923 -3.611 1.00 98.00 74 ALA A CA 1
ATOM 567 C C . ALA A 1 74 ? -8.406 0.433 -4.091 1.00 98.00 74 ALA A C 1
ATOM 569 O O . ALA A 1 74 ? -9.062 -0.363 -3.416 1.00 98.00 74 ALA A O 1
ATOM 570 N N . LYS A 1 75 ? -8.808 0.849 -5.299 1.00 97.56 75 LYS A N 1
ATOM 571 C CA . LYS A 1 75 ? -10.057 0.402 -5.931 1.00 97.56 75 LYS A CA 1
ATOM 572 C C . LYS A 1 75 ? -10.088 -1.116 -6.099 1.00 97.56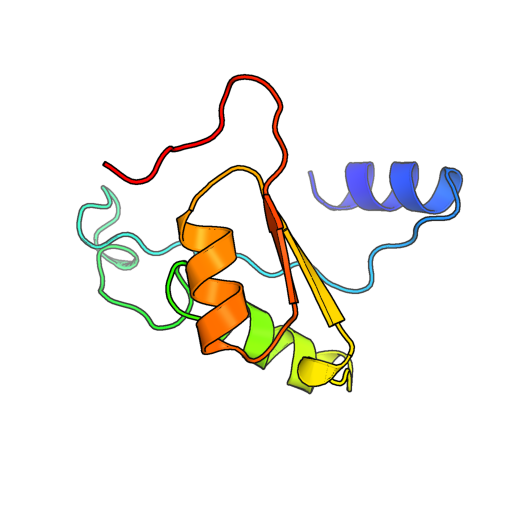 75 LYS A C 1
ATOM 574 O O . LYS A 1 75 ? -11.092 -1.736 -5.758 1.00 97.56 75 LYS A O 1
ATOM 579 N N . ALA A 1 76 ? -8.997 -1.714 -6.579 1.00 98.25 76 ALA A N 1
ATOM 580 C CA . ALA A 1 76 ? -8.885 -3.160 -6.761 1.00 98.25 76 ALA A CA 1
ATOM 581 C C . ALA A 1 76 ? -8.953 -3.931 -5.430 1.00 98.25 76 ALA A C 1
ATOM 583 O O . ALA A 1 76 ? -9.486 -5.037 -5.388 1.00 98.25 76 ALA A O 1
ATOM 584 N N . ALA A 1 77 ? -8.451 -3.341 -4.343 1.00 98.12 77 ALA A N 1
ATOM 585 C CA . ALA A 1 77 ? -8.514 -3.905 -2.997 1.00 98.12 77 ALA A CA 1
ATOM 586 C C . ALA A 1 77 ? -9.856 -3.650 -2.281 1.00 98.12 77 ALA A C 1
ATOM 588 O O . ALA A 1 77 ? -10.079 -4.175 -1.191 1.00 98.12 77 ALA A O 1
ATOM 589 N N . GLY A 1 78 ? -10.741 -2.834 -2.864 1.00 98.00 78 GLY A N 1
ATOM 590 C CA . GLY A 1 78 ? -12.017 -2.447 -2.266 1.00 98.00 78 GLY A CA 1
ATOM 591 C C . GLY A 1 78 ? -11.914 -1.367 -1.185 1.00 98.00 78 GLY A C 1
ATOM 592 O O . GLY A 1 78 ? -12.872 -1.187 -0.435 1.00 98.00 78 GLY A O 1
ATOM 593 N N . CYS A 1 79 ? -10.794 -0.644 -1.089 1.00 96.44 79 CYS A N 1
ATOM 594 C CA . CYS A 1 79 ? -10.642 0.462 -0.147 1.00 96.44 79 CYS A CA 1
ATOM 595 C C . CYS A 1 79 ? -10.919 1.828 -0.782 1.00 96.44 79 CYS A C 1
ATOM 597 O O . CYS A 1 79 ? -11.023 1.996 -2.000 1.00 96.44 79 CYS A O 1
ATOM 599 N N . ARG A 1 80 ? -11.078 2.835 0.078 1.00 98.31 80 ARG A N 1
ATOM 600 C CA . ARG A 1 80 ? -11.202 4.233 -0.346 1.00 98.31 80 ARG A CA 1
ATOM 601 C C . ARG A 1 80 ? -9.815 4.785 -0.660 1.00 98.31 80 ARG A C 1
ATOM 603 O O . ARG A 1 80 ? -8.829 4.319 -0.097 1.00 98.31 80 ARG A O 1
ATOM 610 N N . ALA A 1 81 ? -9.738 5.802 -1.510 1.00 97.50 81 ALA A N 1
ATOM 611 C CA . ALA A 1 81 ? -8.464 6.372 -1.936 1.00 97.50 81 ALA A CA 1
ATOM 612 C C . ALA A 1 81 ? -8.444 7.898 -1.796 1.00 97.50 81 ALA A C 1
ATOM 614 O O . ALA A 1 81 ? -9.449 8.559 -2.065 1.00 97.50 81 ALA A O 1
ATOM 615 N N . VAL A 1 82 ? -7.290 8.442 -1.413 1.00 97.12 82 VAL A N 1
ATOM 616 C CA . VAL A 1 82 ? -6.963 9.870 -1.478 1.00 97.12 82 VAL A CA 1
ATOM 617 C C . VAL A 1 82 ? -5.709 10.024 -2.330 1.00 97.12 82 VAL A C 1
ATOM 619 O O . VAL A 1 82 ? -4.671 9.451 -1.998 1.00 97.12 82 VAL A O 1
ATOM 622 N N . LEU A 1 83 ? -5.813 10.811 -3.403 1.00 95.38 83 LEU A N 1
ATOM 623 C CA . LEU A 1 83 ? -4.663 11.266 -4.178 1.00 95.38 83 LEU A CA 1
ATOM 624 C C . LEU A 1 83 ? -4.166 12.580 -3.578 1.00 95.38 83 LEU A C 1
ATOM 626 O O . LEU A 1 83 ? -4.933 13.538 -3.453 1.00 95.38 83 LEU A O 1
ATOM 630 N N . LEU A 1 84 ? -2.901 12.615 -3.182 1.00 95.00 84 LEU A N 1
ATOM 631 C CA . LEU A 1 84 ? -2.265 13.829 -2.698 1.00 95.00 84 LEU A CA 1
ATOM 632 C C . LEU A 1 84 ? -1.951 14.747 -3.878 1.00 95.00 84 LEU A C 1
ATOM 634 O O . LEU A 1 84 ? -1.234 14.355 -4.786 1.00 95.00 84 LEU A O 1
ATOM 638 N N . ASN A 1 85 ? -2.456 15.978 -3.825 1.00 89.25 85 ASN A N 1
ATOM 639 C CA . ASN A 1 85 ? -2.022 17.058 -4.705 1.00 89.25 85 ASN A CA 1
ATOM 640 C C . ASN A 1 85 ? -0.826 17.749 -4.040 1.00 89.25 85 ASN A C 1
ATOM 642 O O . ASN A 1 85 ? -0.994 18.537 -3.104 1.00 89.25 85 ASN A O 1
ATOM 646 N N . ASN A 1 86 ? 0.378 17.364 -4.453 1.00 86.50 86 ASN A N 1
ATOM 647 C CA . ASN A 1 86 ? 1.636 17.859 -3.893 1.00 86.50 86 ASN A CA 1
ATOM 648 C C . ASN A 1 86 ? 2.600 18.385 -4.975 1.00 86.50 86 ASN A C 1
ATOM 650 O O . ASN A 1 86 ? 3.744 18.708 -4.654 1.00 86.50 86 ASN A O 1
ATOM 654 N N . GLY A 1 87 ? 2.141 18.490 -6.226 1.00 83.00 87 GLY A N 1
ATOM 655 C CA . GLY A 1 87 ? 2.916 18.929 -7.386 1.00 83.00 87 GLY A CA 1
ATOM 656 C C . GLY A 1 87 ? 3.724 17.817 -8.063 1.00 83.00 87 GLY A C 1
ATOM 657 O O . GLY A 1 87 ? 4.431 18.091 -9.033 1.00 83.00 87 GLY A O 1
ATOM 658 N N . HIS A 1 88 ? 3.644 16.585 -7.559 1.00 77.88 88 HIS A N 1
ATOM 659 C CA . HIS A 1 88 ? 4.274 15.396 -8.138 1.00 77.88 88 HIS A CA 1
ATOM 660 C C . HIS A 1 88 ? 3.259 14.315 -8.513 1.00 77.88 88 HIS A C 1
ATOM 662 O O . HIS A 1 88 ? 3.656 13.206 -8.876 1.00 77.88 88 HIS A O 1
ATOM 668 N N . GLU A 1 89 ? 1.965 14.625 -8.442 1.00 81.06 89 GLU A N 1
ATOM 669 C CA . GLU A 1 89 ? 0.932 13.674 -8.800 1.00 81.06 89 GLU A CA 1
ATOM 670 C C . GLU A 1 89 ? 0.977 13.294 -10.282 1.00 81.06 89 GLU A C 1
ATOM 672 O O . GLU A 1 89 ? 1.151 14.124 -11.174 1.00 81.06 89 GLU A O 1
ATOM 677 N N . THR A 1 90 ? 0.805 12.005 -10.558 1.00 79.44 90 THR A N 1
ATOM 678 C CA . THR A 1 90 ? 0.505 11.544 -11.918 1.00 79.44 90 THR A CA 1
ATOM 679 C C . THR A 1 90 ? -0.956 11.849 -12.243 1.00 79.44 90 THR A C 1
ATOM 681 O O . THR A 1 90 ? -1.840 11.553 -11.438 1.00 79.44 90 THR A O 1
ATOM 684 N N . GLU A 1 91 ? -1.211 12.391 -13.431 1.00 73.81 91 GLU A N 1
ATOM 685 C CA . GLU A 1 91 ? -2.554 12.713 -13.924 1.00 73.81 91 GLU A CA 1
ATOM 686 C C . GLU A 1 91 ? -3.071 11.631 -14.879 1.00 73.81 91 GLU A C 1
ATOM 688 O O . GLU A 1 91 ? -2.295 10.966 -15.570 1.00 73.81 91 GLU A O 1
ATOM 693 N N . TRP A 1 92 ? -4.396 11.443 -14.916 1.00 68.88 92 TRP A N 1
ATOM 694 C CA . TRP A 1 92 ? -5.014 10.619 -15.955 1.00 68.88 92 TRP A CA 1
ATOM 695 C C . TRP A 1 92 ? -5.000 11.455 -17.233 1.00 68.88 92 TRP A C 1
ATOM 697 O O . TRP A 1 92 ? -5.441 12.604 -17.199 1.00 68.88 92 TRP A O 1
ATOM 707 N N . ALA A 1 93 ? -4.478 10.892 -18.323 1.00 60.34 93 ALA A N 1
ATOM 708 C CA . ALA A 1 93 ? -4.552 11.517 -19.642 1.00 60.34 93 ALA A CA 1
ATOM 709 C C . ALA A 1 93 ? -6.000 11.612 -20.151 1.00 60.34 93 ALA A C 1
ATOM 711 O O . ALA A 1 93 ? -6.801 10.698 -19.837 1.00 60.34 93 ALA A O 1
#

pLDDT: mean 93.85, std 7.22, range [60.34, 98.5]

Nearest PDB structures (foldseek):
  3l8f-assembly1_A  TM=9.072E-01  e=3.698E-08  Escherichia coli K-12
  2o2x-assembly1_A  TM=8.308E-01  e=1.399E-03  Mesorhizobium loti
  2fpw-assembly1_B  TM=7.790E-01  e=2.239E-03  Escherichia coli O157:H7
  2yy6-assembly2_B  TM=8.597E-01  e=2.871E-02  Aquifex aeolicus VF5
  4uas-assembly2_B  TM=8.517E-01  e=9.614E-02  Cereibacter sphaeroides